Protein AF-A0A811SJ00-F1 (afdb_monomer_lite)

Organism: NCBI:txid422564

Foldseek 3Di:
DPPDQFDPWAWDCAPPWTKTKGWNDPDPDFQIAIWIWTFDPVDPDTDTHTDPFPVQKEWEEEPPPLEHIDIDGNCVVLVDDGQWYWYQYPVVQATQIHRHGGTHHPVSPDPDLWGWDWDDDPHRTYIDTHRNVPVPPPPDD

Radius of gyration: 15.72 Å; chains: 1; bounding box: 41×30×48 Å

Structure (mmCIF, N/CA/C/O backbone):
data_AF-A0A811SJ00-F1
#
_entry.id   AF-A0A811SJ00-F1
#
loop_
_atom_site.group_PDB
_atom_site.id
_atom_site.type_symbol
_atom_site.label_atom_id
_atom_site.label_alt_id
_atom_site.label_comp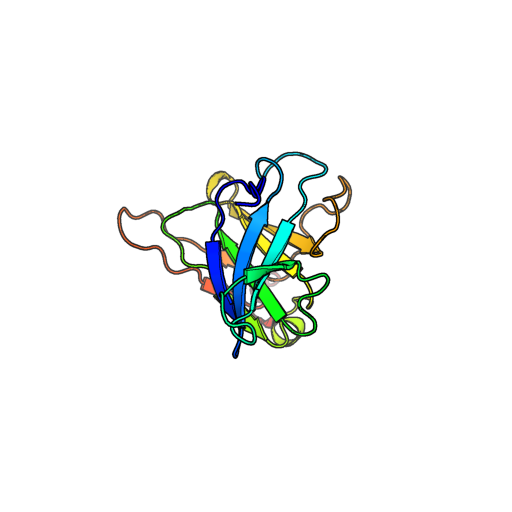_id
_atom_site.label_asym_id
_atom_site.label_entity_id
_atom_site.label_seq_id
_atom_site.pdbx_PDB_ins_code
_atom_site.Cartn_x
_atom_site.Cartn_y
_atom_site.Cartn_z
_atom_site.occupancy
_atom_site.B_iso_or_equiv
_atom_site.auth_seq_id
_atom_site.auth_comp_id
_atom_site.auth_asym_id
_atom_site.auth_atom_id
_atom_site.pdbx_PDB_model_num
ATOM 1 N N . MET A 1 1 ? -7.838 14.633 15.722 1.00 41.28 1 MET A N 1
ATOM 2 C CA . MET A 1 1 ? -7.451 13.963 14.460 1.00 41.28 1 MET A CA 1
ATOM 3 C C . MET A 1 1 ? -5.951 13.739 14.485 1.00 41.28 1 MET A C 1
ATOM 5 O O . MET A 1 1 ? -5.214 14.710 14.600 1.00 41.28 1 MET A O 1
ATOM 9 N N . THR A 1 2 ? -5.492 12.490 14.463 1.00 47.91 2 THR A N 1
ATOM 10 C CA . THR A 1 2 ? -4.066 12.167 14.335 1.00 47.91 2 THR A CA 1
ATOM 11 C C . THR A 1 2 ? -3.569 12.682 12.987 1.00 47.91 2 THR A C 1
ATOM 13 O O . THR A 1 2 ? -4.089 12.310 11.938 1.00 47.91 2 THR A O 1
ATOM 16 N N . LYS A 1 3 ? -2.608 13.609 13.008 1.00 55.44 3 LYS A N 1
ATOM 17 C CA . LYS A 1 3 ? -1.997 14.137 11.789 1.00 55.44 3 LYS A CA 1
ATOM 18 C C . LYS A 1 3 ? -1.034 13.076 11.265 1.00 55.44 3 LYS A C 1
ATOM 20 O O . LYS A 1 3 ? 0.051 12.898 11.809 1.00 55.44 3 LYS A O 1
ATOM 25 N N . TRP A 1 4 ? -1.457 12.330 10.253 1.00 65.81 4 TRP A N 1
ATOM 26 C CA . TRP A 1 4 ? -0.588 11.382 9.564 1.00 65.81 4 TRP A CA 1
ATOM 27 C C . TRP A 1 4 ? 0.472 12.168 8.791 1.00 65.81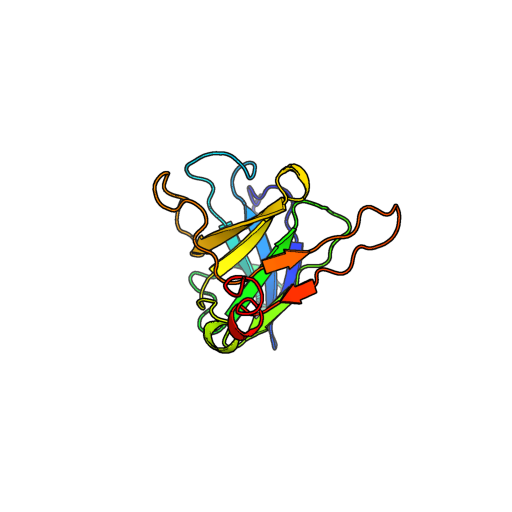 4 TRP A C 1
ATOM 29 O O . TRP A 1 4 ? 0.141 13.054 8.005 1.00 65.81 4 TRP A O 1
ATOM 39 N N . HIS A 1 5 ? 1.746 11.867 9.020 1.00 77.38 5 HIS A N 1
ATOM 40 C CA . HIS A 1 5 ? 2.859 12.489 8.300 1.00 77.38 5 HIS A CA 1
ATOM 41 C C . HIS A 1 5 ? 3.182 11.686 7.035 1.00 77.38 5 HIS A C 1
ATOM 43 O O . HIS A 1 5 ? 4.311 11.244 6.867 1.00 77.38 5 HIS A O 1
ATOM 49 N N . LEU A 1 6 ? 2.175 11.438 6.191 1.00 82.06 6 LEU A N 1
ATOM 50 C CA . LEU A 1 6 ? 2.331 10.700 4.937 1.00 82.06 6 LEU A CA 1
ATOM 51 C C . LEU A 1 6 ? 2.344 11.675 3.758 1.00 82.06 6 LEU A C 1
ATOM 53 O O . LEU A 1 6 ? 1.398 12.441 3.574 1.00 82.06 6 LEU A O 1
ATOM 57 N N . CYS A 1 7 ? 3.386 11.613 2.938 1.00 80.38 7 CYS A N 1
ATOM 58 C CA . CYS A 1 7 ? 3.434 12.238 1.627 1.00 80.38 7 CYS A CA 1
ATOM 59 C C . CYS A 1 7 ? 2.602 11.404 0.645 1.00 80.38 7 CYS A C 1
ATOM 61 O O . CYS A 1 7 ? 2.784 10.188 0.542 1.00 80.38 7 CYS A O 1
ATOM 63 N N . ASN A 1 8 ? 1.704 12.070 -0.087 1.00 77.62 8 ASN A N 1
ATOM 64 C CA . ASN A 1 8 ? 0.874 11.473 -1.138 1.00 77.62 8 ASN A CA 1
ATOM 65 C C . ASN A 1 8 ? 0.183 10.154 -0.733 1.00 77.62 8 ASN A C 1
ATOM 67 O O . ASN A 1 8 ? 0.337 9.156 -1.442 1.00 77.62 8 ASN A O 1
ATOM 71 N N . PRO A 1 9 ? -0.591 10.118 0.372 1.00 88.25 9 PRO A N 1
ATOM 72 C CA . PRO A 1 9 ? -1.281 8.903 0.773 1.00 88.25 9 PRO A CA 1
ATOM 73 C C . PRO A 1 9 ? -2.232 8.429 -0.333 1.00 88.25 9 PRO A C 1
ATOM 75 O O . PRO A 1 9 ? -2.849 9.224 -1.052 1.00 88.25 9 PRO A O 1
ATOM 78 N N . ARG A 1 10 ? -2.336 7.112 -0.478 1.00 89.06 10 ARG A N 1
ATOM 79 C CA . ARG A 1 10 ? -3.196 6.437 -1.445 1.00 89.06 10 ARG A CA 1
ATOM 80 C C . ARG A 1 10 ? -4.086 5.431 -0.732 1.00 89.06 10 ARG A C 1
ATOM 82 O O . ARG A 1 10 ? -3.630 4.720 0.161 1.00 89.06 10 ARG A O 1
ATOM 89 N N . LEU A 1 11 ? -5.349 5.378 -1.141 1.00 92.56 11 LEU A N 1
ATOM 90 C CA . LEU A 1 11 ? -6.299 4.379 -0.666 1.00 92.56 11 LEU A CA 1
ATOM 91 C C . LEU A 1 11 ? -6.225 3.135 -1.549 1.00 92.56 11 LEU A C 1
ATOM 93 O O . LEU A 1 11 ? -6.196 3.245 -2.773 1.00 92.56 11 LEU A O 1
ATOM 97 N N . VAL A 1 12 ? -6.187 1.965 -0.920 1.00 92.44 12 VAL A N 1
ATOM 98 C CA . VAL A 1 12 ? -6.022 0.668 -1.577 1.00 92.44 12 VAL A CA 1
ATOM 99 C C . VAL A 1 12 ? -6.974 -0.337 -0.940 1.00 92.44 12 VAL A C 1
ATOM 101 O O . VAL A 1 12 ? -6.954 -0.519 0.275 1.00 92.44 12 VAL A O 1
ATOM 104 N N . VAL A 1 13 ? -7.795 -1.008 -1.747 1.00 92.62 13 VAL A N 1
ATOM 105 C CA . VAL A 1 13 ? -8.667 -2.095 -1.276 1.00 92.62 13 VAL A CA 1
ATOM 106 C C . VAL A 1 13 ? -7.903 -3.412 -1.362 1.00 92.62 13 VAL A C 1
ATOM 108 O O . VAL A 1 13 ? -7.707 -3.952 -2.443 1.00 92.62 13 VAL A O 1
ATOM 111 N N . CYS A 1 14 ? -7.443 -3.920 -0.227 1.00 90.81 14 CYS A N 1
ATOM 112 C CA . CYS A 1 14 ? -6.595 -5.098 -0.112 1.00 90.81 14 CYS A CA 1
ATOM 113 C C . CYS A 1 14 ? -7.392 -6.262 0.496 1.00 90.81 14 CYS A C 1
ATOM 115 O O . CYS A 1 14 ? -7.468 -6.406 1.716 1.00 90.81 14 CYS A O 1
ATOM 117 N N . GLY A 1 15 ? -8.026 -7.070 -0.358 1.00 89.25 15 GLY A N 1
ATOM 118 C CA . GLY A 1 15 ? -8.970 -8.096 0.090 1.00 89.25 15 GLY A CA 1
ATOM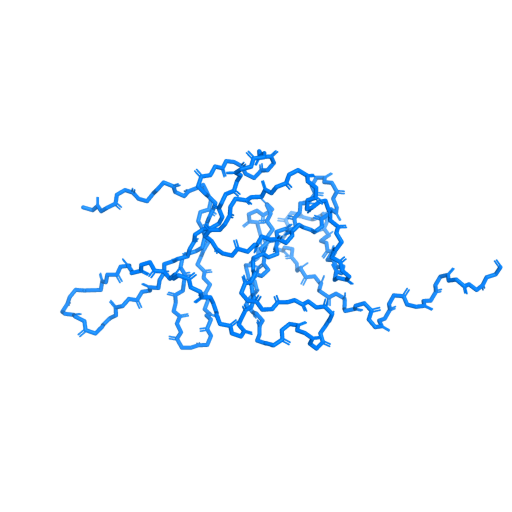 119 C C . GLY A 1 15 ? -10.207 -7.462 0.728 1.00 89.25 15 GLY A C 1
ATOM 120 O O . GLY A 1 15 ? -10.925 -6.716 0.071 1.00 89.25 15 GLY A O 1
ATOM 121 N N . ASP A 1 16 ? -10.436 -7.750 2.004 1.00 90.19 16 ASP A N 1
ATOM 122 C CA . ASP A 1 16 ? -11.495 -7.175 2.842 1.00 90.19 16 ASP A CA 1
ATOM 123 C C . ASP A 1 16 ? -11.062 -5.896 3.586 1.00 90.19 16 ASP A C 1
ATOM 125 O O . ASP A 1 16 ? -11.877 -5.247 4.239 1.00 90.19 16 ASP A O 1
ATOM 129 N N . MET A 1 17 ? -9.789 -5.504 3.484 1.00 92.19 17 MET A N 1
ATOM 130 C CA . MET A 1 17 ? -9.243 -4.342 4.182 1.00 92.19 17 MET A CA 1
ATOM 131 C C . MET A 1 17 ? -9.178 -3.116 3.271 1.00 92.19 17 MET A C 1
ATOM 133 O O . MET A 1 17 ? -8.615 -3.169 2.179 1.00 92.19 17 MET A O 1
ATOM 137 N N . LEU A 1 18 ? -9.641 -1.963 3.759 1.00 94.75 18 LEU A N 1
ATOM 138 C CA . LEU A 1 18 ? -9.306 -0.670 3.161 1.00 94.75 18 LEU A CA 1
ATOM 139 C C . LEU A 1 18 ? -8.037 -0.120 3.821 1.00 94.75 18 LEU A C 1
ATOM 141 O O . LEU A 1 18 ? -8.027 0.155 5.022 1.00 94.75 18 LEU A O 1
ATOM 145 N N . LEU A 1 19 ? -6.973 0.042 3.037 1.00 94.50 19 LEU A N 1
ATOM 146 C CA . LEU A 1 19 ? -5.675 0.536 3.486 1.00 94.50 19 LEU A CA 1
ATOM 147 C C . LEU A 1 19 ? -5.421 1.957 2.983 1.00 94.50 19 LEU A C 1
ATOM 149 O O . LEU A 1 19 ? -5.674 2.270 1.824 1.00 94.50 19 LEU A O 1
ATOM 153 N N . MET A 1 20 ? -4.849 2.796 3.835 1.00 94.38 20 MET A N 1
ATOM 154 C CA . MET A 1 20 ? -4.198 4.046 3.469 1.00 94.38 20 MET A CA 1
ATOM 155 C C . MET A 1 20 ? -2.689 3.826 3.526 1.00 94.38 20 MET A C 1
ATOM 157 O O . MET A 1 20 ? -2.152 3.541 4.593 1.00 94.38 20 MET A O 1
ATOM 161 N N . VAL A 1 21 ? -2.015 3.951 2.388 1.00 92.31 21 VAL A N 1
ATOM 162 C CA . VAL A 1 21 ? -0.579 3.691 2.232 1.00 92.31 21 VAL A CA 1
ATOM 163 C C . VAL A 1 21 ? 0.113 4.967 1.790 1.00 92.31 21 VAL A C 1
ATOM 165 O O . VAL A 1 21 ? -0.372 5.652 0.892 1.00 92.31 21 VAL A O 1
ATOM 168 N N . GLY A 1 22 ? 1.247 5.299 2.391 1.00 90.00 22 GLY A N 1
ATOM 169 C CA . GLY A 1 22 ? 2.024 6.472 1.999 1.00 90.00 22 GLY A CA 1
ATOM 170 C C . GLY A 1 22 ? 3.447 6.418 2.527 1.00 90.00 22 GLY A C 1
ATOM 171 O O . GLY A 1 22 ? 3.777 5.577 3.363 1.00 90.00 22 GLY A O 1
ATOM 172 N N . CYS A 1 23 ? 4.295 7.315 2.033 1.00 87.31 23 CYS A N 1
ATOM 173 C CA . CYS A 1 23 ? 5.676 7.424 2.493 1.00 87.31 23 CYS A CA 1
ATOM 174 C C . CYS A 1 23 ? 5.795 8.534 3.539 1.00 87.31 23 CYS A C 1
ATOM 176 O O . CYS A 1 23 ? 5.207 9.597 3.374 1.00 87.31 23 CYS A O 1
ATOM 178 N N . ARG A 1 24 ? 6.576 8.332 4.604 1.00 82.00 24 ARG A N 1
ATOM 179 C CA . ARG A 1 24 ? 6.794 9.355 5.644 1.00 82.00 24 ARG A CA 1
ATOM 180 C C . ARG A 1 24 ? 7.639 10.549 5.170 1.00 82.00 24 ARG A C 1
ATOM 182 O O . ARG A 1 24 ? 7.623 11.613 5.782 1.00 82.00 24 ARG A O 1
ATOM 189 N N . LYS A 1 25 ? 8.422 10.347 4.113 1.00 74.19 25 LYS A N 1
ATOM 190 C CA . LYS A 1 25 ? 9.290 11.343 3.474 1.00 74.19 25 LYS A CA 1
ATOM 191 C C . LYS A 1 25 ? 9.025 11.347 1.974 1.00 74.19 25 LYS A C 1
ATOM 193 O O . LYS A 1 25 ? 8.397 10.420 1.462 1.00 74.19 25 LYS A O 1
ATOM 198 N N . ASP A 1 26 ? 9.537 12.351 1.274 1.00 65.94 26 ASP A N 1
ATOM 199 C CA . ASP A 1 26 ? 9.517 12.328 -0.182 1.00 65.94 26 ASP A CA 1
ATOM 200 C C . ASP A 1 26 ? 10.255 11.088 -0.692 1.00 65.94 26 ASP A C 1
ATOM 202 O O . ASP A 1 26 ? 11.392 10.792 -0.310 1.00 65.94 26 ASP A O 1
ATOM 206 N N . PHE A 1 27 ? 9.547 10.338 -1.533 1.00 61.03 27 PHE A N 1
ATOM 207 C CA . PHE A 1 27 ? 10.104 9.269 -2.347 1.00 61.03 27 PHE A CA 1
ATOM 208 C C . PHE A 1 27 ? 11.322 9.850 -3.092 1.00 61.03 27 PHE A C 1
ATOM 210 O O . PHE A 1 27 ? 11.245 11.000 -3.505 1.00 61.03 27 PHE A O 1
ATOM 217 N N . HIS A 1 28 ? 12.436 9.109 -3.181 1.00 59.72 28 HIS A N 1
ATOM 218 C CA . HIS A 1 28 ? 13.804 9.522 -3.597 1.00 59.72 28 HIS A CA 1
ATOM 219 C C . HIS A 1 28 ? 14.809 9.845 -2.475 1.00 59.72 28 HIS A C 1
ATOM 221 O O . HIS A 1 28 ? 16.003 9.941 -2.753 1.00 59.72 28 HIS A O 1
ATOM 227 N N . VAL A 1 29 ? 14.395 9.934 -1.207 1.00 60.66 29 VAL A N 1
ATOM 228 C CA . VAL A 1 29 ? 15.343 10.155 -0.097 1.00 60.66 29 VAL A CA 1
ATOM 229 C C . VAL A 1 29 ? 15.728 8.825 0.564 1.00 60.66 29 VAL A C 1
ATOM 231 O O . VAL A 1 29 ? 14.849 8.061 0.968 1.00 60.66 29 VAL A O 1
ATOM 234 N N . ILE A 1 30 ? 17.028 8.542 0.724 1.00 65.00 30 ILE A N 1
ATOM 235 C CA . ILE A 1 30 ? 17.516 7.412 1.543 1.00 65.00 30 ILE A CA 1
ATOM 236 C C . ILE A 1 30 ? 16.890 7.501 2.943 1.00 65.00 30 ILE A C 1
ATOM 238 O O . ILE A 1 30 ? 16.816 8.571 3.551 1.00 65.00 30 ILE A O 1
ATOM 242 N N . GLY A 1 31 ? 16.395 6.377 3.460 1.00 69.62 31 GLY A N 1
ATOM 243 C CA . GLY A 1 31 ? 15.614 6.367 4.697 1.00 69.62 31 GLY A CA 1
ATOM 244 C C . GLY A 1 31 ? 14.151 6.799 4.534 1.00 69.62 31 GLY A C 1
ATOM 245 O O . GLY A 1 31 ? 13.501 7.120 5.532 1.00 69.62 31 GLY A O 1
ATOM 246 N N . SER A 1 32 ? 13.627 6.815 3.304 1.00 80.50 32 SER A N 1
ATOM 247 C CA . SER A 1 32 ? 12.184 6.802 3.033 1.00 80.50 32 SER A CA 1
ATOM 248 C C . SER A 1 32 ? 11.558 5.536 3.611 1.00 80.50 32 SER A C 1
ATOM 250 O O . SER A 1 32 ? 12.115 4.449 3.466 1.00 80.50 32 SER A O 1
ATOM 252 N N . VAL A 1 33 ? 10.409 5.683 4.270 1.00 87.19 33 VAL A N 1
ATOM 253 C CA . VAL A 1 33 ? 9.686 4.591 4.935 1.00 87.19 33 VAL A CA 1
ATOM 254 C C . VAL A 1 33 ? 8.241 4.634 4.478 1.00 87.19 33 VAL A C 1
ATOM 256 O O . VAL A 1 33 ? 7.576 5.656 4.663 1.00 87.19 33 VAL A O 1
ATOM 259 N N . PHE A 1 34 ? 7.752 3.525 3.932 1.00 89.94 34 PHE A N 1
ATOM 260 C CA . PHE A 1 34 ? 6.327 3.357 3.687 1.00 89.94 34 PHE A CA 1
ATOM 261 C C . PHE A 1 34 ? 5.616 2.869 4.942 1.00 89.94 34 PHE A C 1
ATOM 263 O O . PHE A 1 34 ? 6.066 1.937 5.607 1.00 89.94 34 PHE A O 1
ATOM 270 N N . GLU A 1 35 ? 4.477 3.484 5.235 1.00 93.38 35 GLU A N 1
ATOM 271 C CA . GLU A 1 35 ? 3.560 3.068 6.287 1.00 93.38 35 GLU A CA 1
ATOM 272 C C . GLU A 1 35 ? 2.182 2.796 5.684 1.00 93.38 35 GLU A C 1
ATOM 274 O O . GLU A 1 35 ? 1.794 3.378 4.665 1.00 93.38 35 GLU A O 1
ATOM 279 N N . ALA A 1 36 ? 1.444 1.899 6.329 1.00 93.50 36 ALA A N 1
ATOM 280 C CA . ALA A 1 36 ? 0.086 1.557 5.960 1.00 93.50 36 ALA A CA 1
ATOM 281 C C . ALA A 1 36 ? -0.811 1.605 7.196 1.00 93.50 36 ALA A C 1
ATOM 283 O O . ALA A 1 36 ? -0.400 1.243 8.300 1.00 93.50 36 ALA A O 1
ATOM 284 N N . TYR A 1 37 ? -2.050 2.031 6.994 1.00 94.25 37 TYR A N 1
ATOM 285 C CA . TYR A 1 37 ? -3.078 2.088 8.021 1.00 94.25 37 TYR A CA 1
ATOM 286 C C . TYR A 1 37 ? -4.342 1.430 7.495 1.00 94.25 37 TYR A C 1
ATOM 288 O O . TYR A 1 37 ? -4.797 1.779 6.412 1.00 94.25 37 TYR A O 1
ATOM 296 N N . ARG A 1 38 ? -4.930 0.504 8.248 1.00 94.88 38 ARG A N 1
ATOM 297 C CA . ARG A 1 38 ? -6.218 -0.102 7.907 1.00 94.88 38 ARG A CA 1
ATOM 298 C C . ARG A 1 38 ? -7.359 0.689 8.521 1.00 94.88 38 ARG A C 1
ATOM 300 O O . ARG A 1 38 ? -7.239 1.152 9.656 1.00 94.88 38 ARG A O 1
ATOM 307 N N . LEU A 1 39 ? -8.459 0.808 7.792 1.00 95.06 39 LEU A N 1
ATOM 308 C CA . LEU A 1 39 ? -9.701 1.310 8.352 1.00 95.06 39 LEU A CA 1
ATOM 309 C C . LEU A 1 39 ? -10.336 0.210 9.208 1.00 95.06 39 LEU A C 1
ATOM 311 O O . LEU A 1 39 ? -10.711 -0.843 8.703 1.00 95.06 39 LEU A O 1
ATOM 315 N N . ASP A 1 40 ? -10.430 0.457 10.507 1.00 93.31 40 ASP A N 1
ATOM 316 C CA . ASP A 1 40 ? -11.127 -0.386 11.469 1.00 93.31 40 ASP A CA 1
ATOM 317 C C . ASP A 1 40 ? -12.520 0.197 11.720 1.00 93.31 40 ASP A C 1
ATOM 319 O O . ASP A 1 40 ? -12.652 1.307 12.240 1.00 93.31 40 ASP A O 1
ATOM 323 N N . THR A 1 41 ? -13.547 -0.550 11.317 1.00 91.75 41 THR A N 1
ATOM 324 C CA . THR A 1 41 ? -14.969 -0.210 11.472 1.00 91.75 41 THR A CA 1
ATOM 325 C C . THR A 1 41 ? -15.651 -1.022 12.576 1.00 91.75 41 THR A C 1
ATOM 327 O O . THR A 1 41 ? -16.868 -0.956 12.715 1.00 91.75 41 THR A O 1
ATOM 330 N N . SER A 1 42 ? -14.892 -1.795 13.364 1.00 89.19 42 SER A N 1
ATOM 331 C CA . SER A 1 42 ? -15.444 -2.614 14.455 1.00 89.19 42 SER A CA 1
ATOM 332 C C . SER A 1 42 ? -15.896 -1.790 15.665 1.00 89.19 42 SER A C 1
ATOM 334 O O . SER A 1 42 ? -16.683 -2.263 16.483 1.00 89.19 42 SER A O 1
ATOM 336 N N . THR A 1 43 ? -15.401 -0.558 15.788 1.00 87.38 43 THR A N 1
ATOM 337 C CA . THR A 1 43 ? -15.799 0.400 16.823 1.00 87.38 43 THR A CA 1
ATOM 338 C C . THR A 1 43 ? -16.873 1.358 16.312 1.00 87.38 43 THR A C 1
ATOM 340 O O . THR A 1 43 ? -16.966 1.596 15.113 1.00 87.38 43 THR A O 1
ATOM 343 N N . GLU A 1 44 ? -17.641 1.966 17.225 1.00 87.31 44 GLU A N 1
ATOM 344 C CA . GLU A 1 44 ? -18.708 2.938 16.903 1.00 87.31 44 GLU A CA 1
ATOM 345 C C . GLU A 1 44 ? -18.237 4.063 15.963 1.00 87.31 44 GLU A C 1
ATOM 347 O O . GLU A 1 44 ? -18.973 4.504 15.083 1.00 87.31 44 GLU A O 1
ATOM 352 N N . LEU A 1 45 ? -16.976 4.483 16.104 1.00 89.62 45 LEU A N 1
ATOM 353 C CA . LEU A 1 45 ? -16.310 5.393 15.180 1.00 89.62 45 LEU A CA 1
ATOM 354 C C . LEU A 1 45 ? -15.223 4.653 14.408 1.00 89.62 45 LEU A C 1
ATOM 356 O O . LEU A 1 45 ? -14.340 4.035 15.009 1.00 89.62 45 LEU A O 1
ATOM 360 N N . ALA A 1 46 ? -15.256 4.769 13.081 1.00 90.44 46 ALA A N 1
ATOM 361 C CA . ALA A 1 46 ? -14.219 4.214 12.228 1.00 90.44 46 ALA A CA 1
ATOM 362 C C . ALA A 1 46 ? -12.873 4.902 12.502 1.00 90.44 46 ALA A C 1
ATOM 364 O O . ALA A 1 46 ? -12.782 6.133 12.558 1.00 90.44 46 ALA A O 1
ATOM 365 N N . LYS A 1 47 ? -11.814 4.109 12.666 1.00 92.75 47 LYS A N 1
ATOM 366 C CA . LYS A 1 47 ? -10.471 4.600 13.001 1.00 92.75 47 LYS A CA 1
ATOM 367 C C . LYS A 1 47 ? -9.416 3.980 12.098 1.00 92.75 47 LYS A C 1
ATOM 369 O O . LYS A 1 47 ? -9.525 2.834 11.682 1.00 92.75 47 LYS A O 1
ATOM 374 N N . TRP A 1 48 ? -8.361 4.736 11.823 1.00 93.12 48 TRP A N 1
ATOM 375 C CA . TRP A 1 48 ? -7.201 4.236 11.092 1.00 93.12 48 TRP A CA 1
ATOM 376 C C . TRP A 1 48 ? -6.208 3.610 12.072 1.00 93.12 48 TRP A C 1
ATOM 378 O O . TRP A 1 48 ? -5.728 4.279 12.987 1.00 93.12 48 TRP A O 1
ATOM 388 N N . VAL A 1 49 ? -5.906 2.328 11.883 1.00 93.19 49 VAL A N 1
ATOM 389 C CA . VAL A 1 49 ? -5.000 1.549 12.737 1.00 93.19 49 VAL A CA 1
ATOM 390 C C . VAL A 1 49 ? -3.751 1.198 11.943 1.00 93.19 49 VAL A C 1
ATOM 392 O O . VAL A 1 49 ? -3.862 0.707 10.821 1.00 93.19 49 VAL A O 1
ATOM 395 N N . LYS A 1 50 ? -2.564 1.451 12.507 1.00 93.31 50 LYS A N 1
ATOM 396 C CA . LYS A 1 50 ? -1.294 1.141 11.838 1.00 93.31 50 LYS A CA 1
ATOM 397 C C . LYS A 1 50 ? -1.201 -0.356 11.548 1.00 93.31 50 LYS A C 1
ATOM 399 O O . LYS A 1 50 ? -1.536 -1.183 12.393 1.00 93.31 50 LYS A O 1
ATOM 404 N N . VAL A 1 51 ? -0.763 -0.681 10.340 1.00 93.31 51 VAL A N 1
ATOM 405 C CA . VAL A 1 51 ? -0.484 -2.043 9.899 1.00 93.31 51 VAL A CA 1
ATOM 406 C C . VAL A 1 51 ? 1.019 -2.253 9.979 1.00 93.31 51 VAL A C 1
ATOM 408 O O . VAL A 1 51 ? 1.778 -1.543 9.325 1.00 93.31 51 VAL A O 1
ATOM 411 N N . GLU A 1 52 ? 1.446 -3.224 10.781 1.00 93.19 52 GLU A N 1
ATOM 412 C CA . GLU A 1 52 ? 2.868 -3.560 10.919 1.00 93.19 52 GLU A CA 1
ATOM 413 C C . GLU A 1 52 ? 3.370 -4.402 9.738 1.00 93.19 52 GLU A C 1
ATOM 415 O O . GLU A 1 52 ? 4.521 -4.275 9.325 1.00 93.19 52 GLU A O 1
ATOM 420 N N . ARG A 1 53 ? 2.509 -5.261 9.170 1.00 93.38 53 ARG A N 1
ATOM 421 C CA . ARG A 1 53 ? 2.839 -6.152 8.047 1.00 93.38 53 ARG A CA 1
ATOM 422 C C . ARG A 1 53 ? 1.643 -6.345 7.114 1.00 93.38 53 ARG A C 1
ATOM 424 O O . ARG A 1 53 ? 0.514 -6.476 7.574 1.00 93.38 53 ARG A O 1
ATOM 431 N N . LEU A 1 54 ? 1.895 -6.418 5.805 1.00 92.25 54 LEU A N 1
ATOM 432 C CA . LEU A 1 54 ? 0.892 -6.756 4.777 1.00 92.25 54 LEU A CA 1
ATOM 433 C C . LEU A 1 54 ? 0.717 -8.274 4.586 1.00 92.25 54 LEU A C 1
ATOM 435 O O . LEU A 1 54 ? -0.066 -8.716 3.746 1.00 92.25 54 LEU A O 1
ATOM 439 N N . GLU A 1 55 ? 1.453 -9.084 5.345 1.00 92.62 55 GLU A N 1
ATOM 440 C CA . GLU A 1 55 ? 1.470 -10.544 5.245 1.00 92.62 55 GLU A CA 1
ATOM 441 C C . GLU A 1 55 ? 1.797 -11.039 3.829 1.00 92.62 55 GLU A C 1
ATOM 443 O O . GLU A 1 55 ? 2.908 -10.829 3.344 1.00 92.62 55 GLU A O 1
ATOM 448 N N . LYS A 1 56 ? 0.839 -11.695 3.169 1.00 93.38 56 LYS A N 1
ATOM 449 C CA . LYS A 1 56 ? 0.933 -12.254 1.812 1.00 93.38 56 LYS A CA 1
ATOM 450 C C . LYS A 1 56 ? 0.695 -11.231 0.698 1.00 93.38 56 LYS A C 1
ATOM 452 O O . LYS A 1 56 ? 0.725 -11.586 -0.478 1.00 93.38 56 LYS A O 1
ATOM 457 N N . TRP A 1 57 ? 0.406 -9.983 1.051 1.00 93.44 57 TRP A N 1
ATOM 458 C CA . TRP A 1 57 ? 0.115 -8.931 0.089 1.00 93.44 57 TRP A CA 1
ATOM 459 C C . TRP A 1 57 ? 1.353 -8.098 -0.231 1.00 93.44 57 TRP A C 1
ATOM 461 O O . TRP A 1 57 ? 2.229 -7.888 0.610 1.00 93.44 57 TRP A O 1
ATOM 471 N N . ALA A 1 58 ? 1.381 -7.584 -1.453 1.00 92.38 58 ALA A N 1
ATOM 472 C CA . ALA A 1 58 ? 2.215 -6.470 -1.863 1.00 92.38 58 ALA A CA 1
ATOM 473 C C . ALA A 1 58 ? 1.349 -5.394 -2.518 1.00 92.38 58 ALA A C 1
ATOM 475 O O . ALA A 1 58 ? 0.267 -5.681 -3.030 1.00 92.38 58 ALA A O 1
ATOM 476 N N . ILE A 1 59 ? 1.810 -4.149 -2.478 1.00 91.81 59 ILE A N 1
ATOM 477 C CA . ILE A 1 59 ? 1.075 -3.004 -3.020 1.00 91.81 59 ILE A CA 1
ATOM 478 C C . ILE A 1 59 ? 1.959 -2.306 -4.039 1.00 91.81 59 ILE A C 1
ATOM 480 O O . ILE A 1 59 ? 3.045 -1.844 -3.707 1.00 91.81 59 ILE A O 1
ATOM 484 N N . PHE A 1 60 ? 1.485 -2.218 -5.270 1.00 88.75 60 PHE A N 1
ATOM 485 C CA . PHE A 1 60 ? 2.132 -1.498 -6.352 1.00 88.75 60 PHE A CA 1
ATOM 486 C C . PHE A 1 60 ? 1.548 -0.093 -6.419 1.00 88.75 60 PHE A C 1
ATOM 488 O O . PHE A 1 60 ? 0.334 0.082 -6.492 1.00 88.75 60 PHE A O 1
ATOM 495 N N . ILE A 1 61 ? 2.405 0.914 -6.370 1.00 87.06 61 ILE A N 1
ATOM 496 C CA . ILE A 1 61 ? 2.046 2.326 -6.469 1.00 87.06 61 ILE A CA 1
ATOM 497 C C . ILE A 1 61 ? 2.953 2.997 -7.492 1.00 87.06 61 ILE A C 1
ATOM 499 O O . ILE A 1 61 ? 4.044 2.511 -7.776 1.00 87.06 61 ILE A O 1
ATOM 503 N N . SER A 1 62 ? 2.528 4.138 -8.018 1.00 81.94 62 SER A N 1
ATOM 504 C CA . SER A 1 62 ? 3.395 5.008 -8.806 1.00 81.94 62 SER A CA 1
ATOM 505 C C . SER A 1 62 ? 3.474 6.387 -8.166 1.00 81.94 62 SER A C 1
ATOM 507 O O . SER A 1 62 ? 2.528 6.835 -7.509 1.00 81.94 62 SER A O 1
ATOM 509 N N . ASN A 1 63 ? 4.597 7.072 -8.382 1.00 76.31 63 ASN A N 1
ATOM 510 C CA . ASN A 1 63 ? 4.681 8.503 -8.113 1.00 76.31 63 ASN A CA 1
ATOM 511 C C . ASN A 1 63 ? 3.790 9.336 -9.057 1.00 76.31 63 ASN A C 1
ATOM 513 O O . ASN A 1 63 ? 3.455 10.471 -8.715 1.00 76.31 63 ASN A O 1
ATOM 517 N N . ASP A 1 64 ? 3.325 8.774 -10.178 1.00 77.12 64 ASP A N 1
ATOM 518 C CA . ASP A 1 64 ? 2.275 9.383 -10.987 1.00 77.12 64 ASP A CA 1
ATOM 519 C C . ASP A 1 64 ? 0.927 9.288 -10.257 1.00 77.12 64 ASP A C 1
ATOM 521 O O . ASP A 1 64 ? 0.332 8.220 -10.107 1.00 77.12 64 ASP A O 1
ATOM 525 N N . SER A 1 65 ? 0.421 10.440 -9.811 1.00 71.56 65 SER A N 1
ATOM 526 C CA . SER A 1 65 ? -0.866 10.556 -9.112 1.00 71.56 65 SER A CA 1
ATOM 527 C C . SER A 1 65 ? -2.080 10.058 -9.897 1.00 71.56 65 SER A C 1
ATOM 529 O O . SER A 1 65 ? -3.117 9.790 -9.294 1.00 71.56 65 SER A O 1
ATOM 531 N N . ARG A 1 66 ? -1.955 9.918 -11.219 1.00 74.69 66 ARG A N 1
ATOM 532 C CA . ARG A 1 66 ? -3.016 9.412 -12.095 1.00 74.69 66 ARG A CA 1
ATOM 533 C C . ARG A 1 66 ? -3.111 7.893 -12.073 1.00 74.69 66 ARG A C 1
ATOM 535 O O . ARG A 1 66 ? -4.135 7.351 -12.480 1.00 74.69 66 ARG A O 1
ATOM 542 N N . ALA A 1 67 ? -2.054 7.215 -11.637 1.00 77.69 67 ALA A N 1
ATOM 543 C CA . ALA A 1 67 ? -2.020 5.770 -11.580 1.00 77.69 67 ALA A CA 1
ATOM 544 C C . ALA A 1 67 ? -2.649 5.279 -10.272 1.00 77.69 67 ALA A C 1
ATOM 546 O O . ALA A 1 67 ? -2.323 5.748 -9.176 1.00 77.69 67 ALA A O 1
ATOM 547 N N . GLN A 1 68 ? -3.570 4.324 -10.388 1.00 82.12 68 GLN A N 1
ATOM 548 C CA . GLN A 1 68 ? -4.200 3.734 -9.217 1.00 82.12 68 GLN A CA 1
ATOM 549 C C . GLN A 1 68 ? -3.268 2.706 -8.561 1.00 82.12 68 GLN A C 1
ATOM 551 O O . GLN A 1 68 ? -2.598 1.949 -9.266 1.00 82.12 68 GLN A O 1
ATOM 556 N N . PRO A 1 69 ? -3.230 2.648 -7.220 1.00 87.62 69 PRO A N 1
ATOM 557 C CA . PRO A 1 69 ? -2.554 1.575 -6.511 1.00 87.62 69 PRO A CA 1
ATOM 558 C C . PRO A 1 69 ? -3.148 0.215 -6.864 1.00 87.62 69 PRO A C 1
ATOM 560 O O . PRO A 1 69 ? -4.369 0.061 -6.895 1.00 87.62 69 PRO A O 1
ATOM 563 N N . LEU A 1 70 ? -2.291 -0.786 -7.023 1.00 88.56 70 LEU A N 1
ATOM 564 C CA . LEU A 1 70 ? -2.703 -2.162 -7.247 1.00 88.56 70 LEU A CA 1
ATOM 565 C C . LEU A 1 70 ? -2.235 -3.052 -6.086 1.00 88.56 70 LEU A C 1
ATOM 567 O O . LEU A 1 70 ? -1.032 -3.230 -5.897 1.00 88.56 70 LEU A O 1
ATOM 571 N N . PRO A 1 71 ? -3.148 -3.644 -5.307 1.00 90.56 71 PRO A N 1
ATOM 572 C CA . PRO A 1 71 ? -2.807 -4.683 -4.350 1.00 90.56 71 PRO A CA 1
ATOM 573 C C . PRO A 1 71 ? -2.693 -6.033 -5.061 1.00 90.56 71 PRO A C 1
ATOM 575 O O . PRO A 1 71 ? -3.525 -6.388 -5.895 1.00 90.56 71 PRO A O 1
ATOM 578 N N . TRP A 1 72 ? -1.685 -6.816 -4.698 1.00 89.25 72 TRP A N 1
ATOM 579 C CA . TRP A 1 72 ? -1.473 -8.153 -5.235 1.00 89.25 72 TRP A CA 1
ATOM 580 C C . TRP A 1 72 ? -1.211 -9.158 -4.122 1.00 89.25 72 TRP A C 1
ATOM 582 O O . TRP A 1 72 ? -0.371 -8.940 -3.249 1.00 89.25 72 TRP A O 1
ATOM 592 N N . MET A 1 73 ? -1.918 -10.282 -4.171 1.00 91.31 73 MET A N 1
ATOM 593 C CA . MET A 1 73 ? -1.751 -11.378 -3.225 1.00 91.31 73 MET A CA 1
ATOM 594 C C . MET A 1 73 ? -0.775 -12.415 -3.783 1.00 91.31 73 MET A C 1
ATOM 596 O O . MET A 1 73 ? -0.910 -12.838 -4.930 1.00 91.31 73 MET A O 1
ATOM 600 N N . ASN A 1 74 ? 0.161 -12.876 -2.954 1.00 89.50 74 ASN A N 1
ATOM 601 C CA . ASN A 1 74 ? 1.217 -13.826 -3.318 1.00 89.50 74 ASN A CA 1
ATOM 602 C C . ASN A 1 74 ? 2.069 -13.340 -4.516 1.00 89.50 74 ASN A C 1
ATOM 604 O O . ASN A 1 74 ? 2.084 -13.983 -5.577 1.00 89.50 74 ASN A O 1
ATOM 608 N N . PRO A 1 75 ? 2.743 -12.179 -4.396 1.00 86.00 75 PRO A N 1
ATOM 609 C CA . PRO A 1 75 ? 3.593 -11.620 -5.454 1.00 86.00 75 PRO A CA 1
ATOM 610 C C . PRO A 1 75 ? 4.774 -12.520 -5.841 1.00 86.00 75 PRO A C 1
ATOM 612 O O . PRO A 1 75 ? 5.347 -12.330 -6.908 1.00 86.00 75 PRO A O 1
ATOM 615 N N . GLU A 1 76 ? 5.104 -13.534 -5.041 1.00 86.94 76 GLU A N 1
ATOM 616 C CA . GLU A 1 76 ? 6.117 -14.555 -5.336 1.00 86.94 76 GLU A CA 1
ATOM 617 C C . GLU A 1 76 ? 5.843 -15.267 -6.663 1.00 86.94 76 GLU A C 1
ATOM 619 O O . GLU A 1 76 ? 6.771 -15.621 -7.384 1.00 86.94 76 GLU A O 1
ATOM 624 N N . ARG A 1 77 ? 4.564 -15.411 -7.041 1.00 82.31 77 ARG A N 1
ATOM 625 C CA . ARG A 1 77 ? 4.159 -15.987 -8.335 1.00 82.31 77 ARG A CA 1
ATOM 626 C C . ARG A 1 77 ? 4.622 -15.162 -9.538 1.00 82.31 77 ARG A C 1
ATOM 628 O O . ARG A 1 77 ? 4.620 -15.674 -10.650 1.00 82.31 77 ARG A O 1
ATOM 635 N N . LEU A 1 78 ? 4.966 -13.897 -9.312 1.00 75.19 78 LEU A N 1
ATOM 636 C CA . LEU A 1 78 ? 5.442 -12.952 -10.316 1.00 75.19 78 LEU A CA 1
ATOM 637 C C . LEU A 1 78 ? 6.944 -12.650 -10.168 1.00 75.19 78 LEU A C 1
ATOM 639 O O . LEU A 1 78 ? 7.441 -11.758 -10.847 1.00 75.19 78 LEU A O 1
ATOM 643 N N . GLY A 1 79 ? 7.654 -13.347 -9.271 1.00 77.44 79 GLY A N 1
ATOM 644 C CA . GLY A 1 79 ? 9.042 -13.030 -8.907 1.00 77.44 79 GLY A CA 1
ATOM 645 C C . GLY A 1 79 ? 9.178 -11.899 -7.876 1.00 77.44 79 GLY A C 1
ATOM 646 O O . GLY A 1 79 ? 10.282 -11.450 -7.583 1.00 77.44 79 GLY A O 1
ATOM 647 N N . GLY A 1 80 ? 8.065 -11.425 -7.310 1.00 82.56 80 GLY A N 1
ATOM 648 C CA . GLY A 1 80 ? 8.056 -10.448 -6.224 1.00 82.56 80 GLY A CA 1
ATOM 649 C C . GLY A 1 80 ? 8.203 -11.079 -4.834 1.00 82.56 80 GLY A C 1
ATOM 650 O O . GLY A 1 80 ? 8.474 -12.266 -4.677 1.00 82.56 80 GLY A O 1
ATOM 651 N N . ARG A 1 81 ? 8.012 -10.263 -3.796 1.00 87.06 81 ARG A N 1
ATOM 652 C CA . ARG A 1 81 ? 8.047 -10.653 -2.380 1.00 87.06 81 ARG A CA 1
ATOM 653 C C . ARG A 1 81 ? 6.879 -10.012 -1.645 1.00 87.06 81 ARG A C 1
ATOM 655 O O . ARG A 1 81 ? 6.577 -8.839 -1.875 1.00 87.06 81 ARG A O 1
ATOM 662 N N . SER A 1 82 ? 6.235 -10.765 -0.764 1.00 90.56 82 SER A N 1
ATOM 663 C CA . SER A 1 82 ? 5.169 -10.255 0.087 1.00 90.56 82 SER A CA 1
ATOM 664 C C . SER A 1 82 ? 5.688 -9.255 1.123 1.00 90.56 82 SER A C 1
ATOM 666 O O . SER A 1 82 ? 6.895 -9.076 1.308 1.00 90.56 82 SER A O 1
ATOM 668 N N . ASN A 1 83 ? 4.764 -8.575 1.803 1.00 91.88 83 ASN A N 1
ATOM 669 C CA . ASN A 1 83 ? 5.070 -7.520 2.766 1.00 91.88 83 ASN A CA 1
ATOM 670 C C . ASN A 1 83 ? 5.858 -6.340 2.166 1.00 91.88 83 ASN A C 1
ATOM 672 O O . ASN A 1 83 ? 6.691 -5.726 2.840 1.00 91.88 83 ASN A O 1
ATOM 676 N N . ARG A 1 84 ? 5.608 -6.020 0.889 1.00 90.00 84 ARG A N 1
ATOM 677 C CA . ARG A 1 84 ? 6.312 -4.945 0.182 1.00 90.00 84 ARG A CA 1
ATOM 678 C C . ARG A 1 84 ? 5.392 -3.936 -0.484 1.00 90.00 84 ARG A C 1
ATOM 680 O O . ARG A 1 84 ? 4.309 -4.268 -0.961 1.00 90.00 84 ARG A O 1
ATOM 687 N N . VAL A 1 85 ? 5.877 -2.702 -0.551 1.00 90.06 85 VAL A N 1
ATOM 688 C CA . VAL A 1 85 ? 5.342 -1.642 -1.401 1.00 90.06 85 VAL A CA 1
ATOM 689 C C . VAL A 1 85 ? 6.300 -1.460 -2.571 1.00 90.06 85 VAL A C 1
ATOM 691 O O . VAL A 1 85 ? 7.459 -1.107 -2.379 1.00 90.06 85 VAL A O 1
ATOM 694 N N . TYR A 1 86 ? 5.827 -1.727 -3.778 1.00 86.94 86 TYR A N 1
ATOM 695 C CA . TYR A 1 86 ? 6.561 -1.518 -5.017 1.00 86.94 86 TYR A CA 1
ATOM 696 C C . TYR A 1 86 ? 6.188 -0.148 -5.568 1.00 86.94 86 TYR A C 1
ATOM 698 O O . TYR A 1 86 ? 5.052 0.059 -5.983 1.00 86.94 86 TYR A O 1
ATOM 706 N N . CYS A 1 87 ? 7.119 0.797 -5.541 1.00 82.81 87 CYS A N 1
ATOM 707 C CA . CYS A 1 87 ? 6.891 2.149 -6.027 1.00 82.81 87 CYS A CA 1
ATOM 708 C C . CYS A 1 87 ? 7.578 2.345 -7.375 1.00 82.81 87 CYS A C 1
ATOM 710 O O . CYS A 1 87 ? 8.806 2.283 -7.465 1.00 82.81 87 CYS A O 1
ATOM 712 N N . TYR A 1 88 ? 6.773 2.551 -8.413 1.00 79.56 88 TYR A N 1
ATOM 713 C CA . TYR A 1 88 ? 7.242 2.887 -9.745 1.00 79.56 88 TYR A CA 1
ATOM 714 C C . TYR A 1 88 ? 7.515 4.383 -9.837 1.00 79.56 88 TYR A C 1
ATOM 716 O O . TYR A 1 88 ? 6.613 5.212 -9.653 1.00 79.56 88 TYR A O 1
ATOM 724 N N . ASP A 1 89 ? 8.759 4.710 -10.153 1.00 75.44 89 ASP A N 1
ATOM 725 C CA . ASP A 1 89 ? 9.163 6.054 -10.503 1.00 75.44 89 ASP A CA 1
ATOM 726 C C . ASP A 1 89 ? 8.985 6.275 -12.004 1.00 75.44 89 ASP A C 1
ATOM 728 O O . ASP A 1 89 ? 9.761 5.768 -12.809 1.00 75.44 89 ASP A O 1
ATOM 732 N N . SER A 1 90 ? 7.986 7.072 -12.379 1.00 67.31 90 SER A N 1
ATOM 733 C CA . SER A 1 90 ? 7.798 7.474 -13.771 1.00 67.31 90 SER A CA 1
ATOM 734 C C . SER A 1 90 ? 9.026 8.201 -14.326 1.00 67.31 90 SER A C 1
ATOM 736 O O . SER A 1 90 ? 9.457 7.877 -15.425 1.00 67.31 90 SER A O 1
ATOM 738 N N . GLY A 1 91 ? 9.663 9.090 -13.559 1.00 67.88 91 GLY A N 1
ATOM 739 C CA . GLY A 1 91 ? 10.791 9.899 -14.025 1.00 67.88 91 GLY A CA 1
ATOM 740 C C . GLY A 1 91 ? 12.038 9.092 -14.389 1.00 67.88 91 GLY A C 1
ATOM 741 O O . GLY A 1 91 ? 12.730 9.448 -15.340 1.00 67.88 91 GLY A O 1
ATOM 742 N N . SER A 1 92 ? 12.314 8.003 -13.666 1.00 69.25 92 SER A N 1
ATOM 743 C CA . SER A 1 92 ? 13.469 7.130 -13.928 1.00 69.25 92 SER A CA 1
ATOM 744 C C . SER A 1 92 ? 13.119 5.806 -14.614 1.00 69.25 92 SER A C 1
ATOM 746 O O . SER A 1 92 ? 14.012 5.114 -15.093 1.00 69.25 92 SER A O 1
ATOM 748 N N . GLY A 1 93 ? 11.836 5.439 -14.679 1.00 68.50 93 GLY A N 1
ATOM 749 C CA . GLY A 1 93 ? 11.379 4.152 -15.209 1.00 68.50 93 GLY A CA 1
ATOM 750 C C . GLY A 1 93 ? 11.710 2.952 -14.314 1.00 68.50 93 GLY A C 1
ATOM 751 O O . GLY A 1 93 ? 11.548 1.809 -14.739 1.00 68.50 93 GLY A O 1
ATOM 752 N N . HIS A 1 94 ? 12.180 3.178 -13.084 1.00 72.25 94 HIS A N 1
ATOM 753 C CA . HIS A 1 94 ? 12.576 2.114 -12.166 1.00 72.25 94 HIS A CA 1
ATOM 754 C C . HIS A 1 94 ? 11.480 1.768 -11.153 1.00 72.25 94 HIS A C 1
ATOM 756 O O . HIS A 1 94 ? 10.758 2.631 -10.647 1.00 72.25 94 HIS A O 1
ATOM 762 N N . LEU A 1 95 ? 11.400 0.480 -10.810 1.00 76.62 95 LEU A N 1
ATOM 763 C CA . LEU A 1 95 ? 10.555 -0.032 -9.736 1.00 76.62 95 LEU A CA 1
ATOM 764 C C . LEU A 1 95 ? 11.399 -0.281 -8.484 1.00 76.62 95 LEU A C 1
ATOM 766 O O . LEU A 1 95 ? 12.330 -1.087 -8.502 1.00 76.62 95 LEU A O 1
ATOM 770 N N . VAL A 1 96 ? 11.055 0.385 -7.383 1.00 79.69 96 VAL A N 1
ATOM 771 C CA . VAL A 1 96 ? 11.760 0.247 -6.101 1.00 79.69 96 VAL A CA 1
ATOM 772 C C . VAL A 1 96 ? 10.863 -0.463 -5.095 1.00 79.69 96 VAL A C 1
ATOM 774 O O . VAL A 1 96 ? 9.704 -0.094 -4.915 1.00 79.69 96 VAL A O 1
ATOM 777 N N . ALA A 1 97 ? 11.396 -1.483 -4.424 1.00 84.69 97 ALA A N 1
ATOM 778 C CA . ALA A 1 97 ? 10.646 -2.299 -3.477 1.00 84.69 97 ALA A CA 1
ATOM 779 C C . ALA A 1 97 ? 10.994 -1.933 -2.027 1.00 84.69 97 ALA A C 1
ATOM 781 O O . ALA A 1 97 ? 12.110 -2.169 -1.573 1.00 84.69 97 ALA A O 1
ATOM 782 N N . PHE A 1 98 ? 10.012 -1.441 -1.278 1.00 86.56 98 PHE A N 1
ATOM 783 C CA . PHE A 1 98 ? 10.130 -1.088 0.135 1.00 86.56 98 PHE A CA 1
ATOM 784 C C . PHE A 1 98 ? 9.504 -2.182 0.983 1.00 86.56 98 PHE A C 1
ATOM 786 O O . PHE A 1 98 ? 8.377 -2.598 0.721 1.00 86.56 98 PHE A O 1
ATOM 793 N N . GLU A 1 99 ? 10.192 -2.633 2.025 1.00 89.94 99 GLU A N 1
ATOM 794 C CA . GLU A 1 99 ? 9.528 -3.410 3.069 1.00 89.94 99 GLU A CA 1
ATOM 795 C C . GLU A 1 99 ? 8.718 -2.463 3.964 1.00 89.94 99 GLU A C 1
ATOM 797 O O . GLU A 1 99 ? 9.205 -1.397 4.350 1.00 89.94 99 GLU A O 1
ATOM 802 N N . LEU A 1 100 ? 7.469 -2.827 4.270 1.00 90.25 100 LEU A N 1
ATOM 803 C CA . LEU A 1 100 ? 6.590 -1.961 5.055 1.00 90.25 100 LEU A CA 1
ATOM 804 C C . LEU A 1 100 ? 7.211 -1.656 6.430 1.00 90.25 100 LEU A C 1
ATOM 806 O O . LEU A 1 100 ? 7.693 -2.555 7.117 1.00 90.25 100 LEU A O 1
ATOM 810 N N . GLY A 1 101 ? 7.211 -0.381 6.824 1.00 88.56 101 GLY A N 1
ATOM 811 C CA . GLY A 1 101 ? 7.738 0.077 8.110 1.00 88.56 101 GLY A CA 1
ATOM 812 C C . GLY A 1 101 ? 9.267 0.119 8.211 1.00 88.56 101 GLY A C 1
ATOM 813 O O . GLY A 1 101 ? 9.778 0.599 9.224 1.00 88.56 101 GLY A O 1
ATOM 814 N N . LYS A 1 102 ? 10.009 -0.318 7.183 1.00 87.50 102 LYS A N 1
ATOM 815 C CA . LYS A 1 102 ? 11.477 -0.265 7.166 1.00 87.50 102 LYS A CA 1
ATOM 816 C C . LYS A 1 102 ? 12.005 0.869 6.280 1.00 87.50 102 LYS A C 1
ATOM 818 O O . LYS A 1 102 ? 11.410 1.169 5.244 1.00 87.50 102 LYS A O 1
ATOM 823 N N . PRO A 1 103 ? 13.114 1.518 6.677 1.00 84.06 103 PRO A N 1
ATOM 824 C CA . PRO A 1 103 ? 13.768 2.522 5.849 1.00 84.06 103 PRO A CA 1
ATOM 825 C C . PRO A 1 103 ? 14.459 1.879 4.650 1.00 84.06 103 PRO A C 1
ATOM 827 O O . PRO A 1 103 ? 15.090 0.834 4.784 1.00 84.06 103 PRO A O 1
ATOM 830 N N . LEU A 1 104 ? 14.390 2.548 3.500 1.00 74.44 104 LEU A N 1
ATOM 831 C CA . LEU A 1 104 ? 15.183 2.187 2.327 1.00 74.44 104 LEU A CA 1
ATOM 832 C C . LEU A 1 104 ? 16.681 2.347 2.630 1.00 74.44 104 LEU A C 1
ATOM 834 O O . LEU A 1 104 ? 17.112 3.450 2.992 1.00 74.44 104 LEU A O 1
ATOM 838 N N . HIS A 1 105 ? 17.457 1.272 2.475 1.00 66.06 105 HIS A N 1
ATOM 839 C CA . HIS A 1 105 ? 18.914 1.297 2.595 1.00 66.06 105 HIS A CA 1
ATOM 840 C C . HIS A 1 105 ? 19.570 1.593 1.237 1.00 66.06 105 HIS A C 1
ATOM 842 O O . HIS A 1 105 ? 19.025 1.246 0.194 1.00 66.06 105 HIS A O 1
ATOM 848 N N . GLY A 1 106 ? 20.739 2.242 1.237 1.00 55.69 106 GLY A N 1
ATOM 849 C CA . GLY A 1 106 ? 21.433 2.638 0.001 1.00 55.69 106 GLY A CA 1
ATOM 850 C C . GLY A 1 106 ? 21.873 1.463 -0.886 1.00 55.69 106 GLY A C 1
ATOM 851 O O . GLY A 1 106 ? 21.899 1.611 -2.103 1.00 55.69 106 GLY A O 1
ATOM 852 N N . ASP A 1 107 ? 22.146 0.298 -0.288 1.00 52.28 107 ASP A N 1
ATOM 853 C CA . ASP A 1 107 ? 22.506 -0.942 -0.997 1.00 52.28 107 ASP A CA 1
ATOM 854 C C . ASP A 1 107 ? 21.291 -1.750 -1.492 1.00 52.28 107 ASP A C 1
ATOM 856 O O . ASP A 1 107 ? 21.453 -2.676 -2.285 1.00 52.28 107 ASP A O 1
ATOM 860 N N . ASP A 1 108 ? 20.063 -1.379 -1.105 1.00 52.47 108 ASP A N 1
ATOM 861 C CA . ASP A 1 108 ? 18.821 -1.993 -1.609 1.00 52.47 108 ASP A CA 1
ATOM 862 C C . ASP A 1 108 ? 18.419 -1.4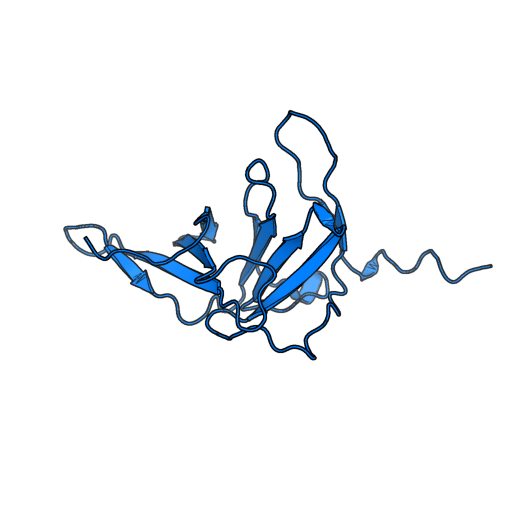31 -2.992 1.00 52.47 108 ASP A C 1
ATOM 864 O O . ASP A 1 108 ? 17.236 -1.341 -3.339 1.00 52.47 108 ASP A O 1
ATOM 868 N N . ALA A 1 109 ? 19.420 -1.043 -3.790 1.00 46.72 109 ALA A N 1
ATOM 869 C CA . ALA A 1 109 ? 19.286 -0.640 -5.184 1.00 46.72 109 ALA A CA 1
ATOM 870 C C . ALA A 1 109 ? 18.473 -1.689 -5.982 1.00 46.72 109 ALA A C 1
ATOM 872 O O . ALA A 1 109 ? 18.507 -2.883 -5.664 1.00 46.72 109 ALA A O 1
ATOM 873 N N . PRO A 1 110 ? 17.706 -1.265 -7.003 1.00 48.84 110 PRO A N 1
ATOM 874 C CA . PRO A 1 110 ? 16.550 -1.995 -7.511 1.00 48.84 110 PRO A CA 1
ATOM 875 C C . PRO A 1 110 ? 16.960 -3.320 -8.163 1.00 48.84 110 PRO A C 1
ATOM 877 O O . PRO A 1 110 ? 17.267 -3.385 -9.346 1.00 48.84 110 PRO A O 1
ATOM 880 N N . LYS A 1 111 ? 16.911 -4.410 -7.398 1.00 47.50 111 LYS A N 1
ATOM 881 C CA . LYS A 1 111 ? 16.769 -5.773 -7.923 1.00 47.50 111 LYS A CA 1
ATOM 882 C C . LYS A 1 111 ? 15.314 -6.182 -7.766 1.00 47.50 111 LYS A C 1
ATOM 884 O O . LYS A 1 111 ? 14.967 -7.011 -6.928 1.00 47.50 111 LYS A O 1
ATOM 889 N N . SER A 1 112 ? 14.440 -5.496 -8.492 1.00 51.03 112 SER A N 1
ATOM 890 C CA . SER A 1 112 ? 13.088 -5.994 -8.703 1.00 51.03 112 SER A CA 1
ATOM 891 C C . SER A 1 112 ? 13.090 -6.744 -10.024 1.00 51.03 112 SER A C 1
ATOM 893 O O . SER A 1 112 ? 13.243 -6.127 -11.070 1.00 51.03 112 SER A O 1
ATOM 895 N N . ASP A 1 113 ? 12.884 -8.059 -9.969 1.00 50.47 113 ASP A N 1
ATOM 896 C CA . ASP A 1 113 ? 12.654 -8.896 -11.154 1.00 50.47 113 ASP A CA 1
ATOM 897 C C . ASP A 1 113 ? 11.290 -8.570 -11.812 1.00 50.47 113 ASP A C 1
ATOM 899 O O . ASP A 1 113 ? 10.962 -9.019 -12.904 1.00 50.47 113 ASP A O 1
ATOM 903 N N . VAL A 1 114 ? 10.463 -7.760 -11.148 1.00 48.78 114 VAL A N 1
ATOM 904 C CA . VAL A 1 114 ? 9.171 -7.306 -11.658 1.00 48.78 114 VAL A CA 1
ATOM 905 C C . VAL A 1 114 ? 9.352 -5.986 -12.396 1.00 48.78 114 VAL A C 1
ATOM 907 O O . VAL A 1 114 ? 9.769 -4.994 -11.794 1.00 48.78 114 VAL A O 1
ATOM 910 N N . PHE A 1 115 ? 8.995 -5.974 -13.679 1.00 51.66 115 PHE A N 1
ATOM 911 C CA . PHE A 1 115 ? 9.020 -4.782 -14.519 1.00 51.66 115 PHE A CA 1
ATOM 912 C C . PHE A 1 115 ? 7.641 -4.130 -14.535 1.00 51.66 115 PHE A C 1
ATOM 914 O O . PHE A 1 115 ? 6.619 -4.810 -14.681 1.00 51.66 115 PHE A O 1
ATOM 921 N N . SER A 1 116 ? 7.611 -2.805 -14.404 1.00 50.59 116 SER A N 1
ATOM 922 C CA . SER A 1 116 ? 6.387 -2.022 -14.530 1.00 50.59 116 SER A CA 1
ATOM 923 C C . SER A 1 116 ? 6.519 -0.975 -15.625 1.00 50.59 116 SER A C 1
ATOM 925 O O . SER A 1 116 ? 7.482 -0.214 -15.630 1.00 50.59 116 SER A O 1
ATOM 927 N N . PHE A 1 117 ? 5.535 -0.919 -16.521 1.00 47.38 117 PHE A N 1
ATOM 928 C CA . PHE A 1 117 ? 5.466 0.076 -17.592 1.00 47.38 117 PHE A CA 1
ATOM 929 C C . PHE A 1 117 ? 4.295 1.026 -17.343 1.00 47.38 117 PHE A C 1
ATOM 931 O O . PHE A 1 117 ? 3.176 0.576 -17.079 1.00 47.38 117 PHE A O 1
ATOM 938 N N . SER A 1 118 ? 4.543 2.331 -17.477 1.00 49.91 118 SER A N 1
ATOM 939 C CA . SER A 1 118 ? 3.497 3.356 -17.561 1.00 49.91 118 SER A CA 1
ATOM 940 C C . SER A 1 118 ? 3.632 4.144 -18.872 1.00 49.91 118 SER A C 1
ATOM 942 O O . SER A 1 118 ? 4.734 4.342 -19.383 1.00 49.91 118 SER A O 1
ATOM 944 N N . CYS A 1 119 ? 2.504 4.548 -19.463 1.00 43.69 119 CYS A N 1
ATOM 945 C CA . CYS A 1 119 ? 2.452 5.226 -20.761 1.00 43.69 119 CYS A CA 1
ATOM 946 C C . CYS A 1 119 ? 2.091 6.705 -20.583 1.00 43.69 119 CYS A C 1
ATOM 948 O O . CYS A 1 119 ? 1.000 7.006 -20.107 1.00 43.69 119 CYS A O 1
ATOM 950 N N . TYR A 1 120 ? 2.977 7.615 -21.003 1.00 48.62 120 TYR A N 1
ATOM 951 C CA . TYR A 1 120 ? 2.832 9.069 -20.870 1.00 48.62 120 TYR A CA 1
ATOM 952 C C . TYR A 1 120 ? 1.672 9.647 -21.697 1.00 48.62 120 TYR A C 1
ATOM 954 O O . TYR A 1 120 ? 1.855 10.138 -22.805 1.00 48.62 120 TYR A O 1
ATOM 962 N N . SER A 1 121 ? 0.466 9.628 -21.133 1.00 51.75 121 SER A N 1
ATOM 963 C CA . SER A 1 121 ? -0.719 10.319 -21.658 1.00 51.75 121 SER A CA 1
ATOM 964 C C . SER A 1 121 ? -1.388 11.153 -20.562 1.00 51.75 121 SER A C 1
ATOM 966 O O . SER A 1 121 ? -1.174 10.904 -19.376 1.00 51.75 121 SER A O 1
ATOM 968 N N . SER A 1 122 ? -2.176 12.167 -20.938 1.00 53.59 122 SER A N 1
ATOM 969 C CA . SER A 1 122 ? -2.995 13.003 -20.040 1.00 53.59 122 SER A CA 1
ATOM 970 C C . SER A 1 122 ? -4.172 12.250 -19.398 1.00 53.59 122 SER A C 1
ATOM 972 O O . SER A 1 122 ? -4.831 12.792 -18.513 1.00 53.59 122 SER A O 1
ATOM 974 N N . MET A 1 123 ? -4.421 11.004 -19.808 1.00 55.75 123 MET A N 1
ATOM 975 C CA . MET A 1 123 ? -5.456 10.121 -19.265 1.00 55.75 123 MET A CA 1
ATOM 976 C C . MET A 1 123 ? -4.912 9.226 -18.135 1.00 55.75 123 MET A C 1
ATOM 978 O O . MET A 1 123 ? -3.700 9.111 -17.950 1.00 55.75 123 MET A O 1
ATOM 982 N N . VAL A 1 124 ? -5.814 8.597 -17.369 1.00 56.25 124 VAL A N 1
ATOM 983 C CA . VAL A 1 124 ? -5.490 7.588 -16.338 1.00 56.25 124 VAL A CA 1
ATOM 984 C C . VAL A 1 124 ? -4.527 6.551 -16.923 1.00 56.25 124 VAL A C 1
ATOM 986 O O . VAL A 1 124 ? -4.856 5.903 -17.916 1.00 56.25 124 VAL A O 1
ATOM 989 N N . GLN A 1 125 ? -3.337 6.410 -16.332 1.00 60.72 125 GLN A N 1
ATOM 990 C CA . GLN A 1 125 ? -2.318 5.495 -16.845 1.00 60.72 125 GLN A CA 1
ATOM 991 C C . GLN A 1 125 ? -2.512 4.098 -16.245 1.00 60.72 125 GLN A C 1
ATOM 993 O O . GLN A 1 125 ? -2.449 3.958 -15.019 1.00 60.72 125 GLN A O 1
ATOM 998 N N . PRO A 1 126 ? -2.727 3.057 -17.069 1.00 57.41 126 PRO A N 1
ATOM 999 C CA . PRO A 1 126 ? -2.660 1.690 -16.581 1.00 57.41 126 PRO A CA 1
ATOM 1000 C C . PRO A 1 126 ? -1.214 1.370 -16.178 1.00 57.41 126 PRO A C 1
ATOM 1002 O O . PRO A 1 126 ? -0.281 1.645 -16.934 1.00 57.41 126 PRO A O 1
ATOM 1005 N N . ILE A 1 127 ? -1.033 0.781 -14.994 1.00 62.12 127 ILE A N 1
ATOM 1006 C CA . ILE A 1 127 ? 0.237 0.161 -14.602 1.00 62.12 127 ILE A CA 1
ATOM 1007 C C . ILE A 1 127 ? 0.199 -1.284 -15.092 1.00 62.12 127 ILE A C 1
ATOM 1009 O O . ILE A 1 127 ? -0.634 -2.070 -14.638 1.00 62.12 127 ILE A O 1
ATOM 1013 N N . TRP A 1 128 ? 1.108 -1.639 -15.995 1.00 64.88 128 TRP A N 1
ATOM 1014 C CA . TRP A 1 128 ? 1.299 -3.028 -16.406 1.00 64.88 128 TRP A CA 1
ATOM 1015 C C . TRP A 1 128 ? 2.384 -3.661 -15.554 1.00 64.88 128 TRP A C 1
ATOM 1017 O O . TRP A 1 128 ? 3.491 -3.135 -15.496 1.00 64.88 128 TRP A O 1
ATOM 1027 N N . ILE A 1 129 ? 2.069 -4.783 -14.912 1.00 65.50 129 ILE A N 1
ATOM 1028 C CA . ILE A 1 129 ? 3.038 -5.596 -14.178 1.00 65.50 129 ILE A CA 1
ATOM 1029 C C . ILE A 1 129 ? 3.396 -6.784 -15.059 1.00 65.50 129 ILE A C 1
ATOM 1031 O O . ILE A 1 129 ? 2.543 -7.628 -15.337 1.00 65.50 129 ILE A O 1
ATOM 1035 N N . VAL A 1 130 ? 4.653 -6.847 -15.490 1.00 65.00 130 VAL A N 1
ATOM 1036 C CA . VAL A 1 130 ? 5.176 -7.967 -16.272 1.00 65.00 130 VAL A CA 1
ATOM 1037 C C . VAL A 1 130 ? 6.033 -8.823 -15.342 1.00 65.00 130 VAL A C 1
ATOM 1039 O O . VAL A 1 130 ? 7.057 -8.337 -14.850 1.00 65.00 130 VAL A O 1
ATOM 1042 N N . PRO A 1 131 ? 5.634 -10.072 -15.048 1.00 62.81 131 PRO A N 1
ATOM 1043 C CA . PRO A 1 131 ? 6.463 -10.936 -14.222 1.00 62.81 131 PRO A CA 1
ATOM 1044 C C . PRO A 1 131 ? 7.757 -11.320 -14.946 1.00 62.81 131 PRO A C 1
ATOM 1046 O O . PRO A 1 131 ? 7.756 -11.545 -16.159 1.00 62.81 131 PRO A O 1
ATOM 1049 N N . SER A 1 132 ? 8.847 -11.451 -14.188 1.00 62.19 132 SER A N 1
ATOM 1050 C CA . SER A 1 132 ? 10.186 -11.794 -14.704 1.00 62.19 132 SER A CA 1
ATOM 1051 C C . SER A 1 132 ? 10.238 -13.077 -15.508 1.00 62.19 132 SER A C 1
ATOM 1053 O O . SER A 1 132 ? 11.095 -13.235 -16.368 1.00 62.19 132 SER A O 1
ATOM 1055 N N . MET A 1 133 ? 9.316 -14.007 -15.276 1.00 57.62 133 MET A N 1
ATOM 1056 C CA . MET A 1 133 ? 9.235 -15.228 -16.076 1.00 57.62 133 MET A CA 1
ATOM 1057 C C . MET A 1 133 ? 9.061 -14.956 -17.583 1.00 57.62 133 MET A C 1
ATOM 1059 O O . MET A 1 133 ? 9.371 -15.828 -18.387 1.00 57.62 133 MET A O 1
ATOM 1063 N N . PHE A 1 134 ? 8.609 -13.756 -17.972 1.00 60.31 134 PHE A N 1
ATOM 1064 C CA . PHE A 1 134 ? 8.501 -13.327 -19.368 1.00 60.31 134 PHE A CA 1
ATOM 1065 C C . PHE A 1 134 ? 9.676 -12.462 -19.862 1.00 60.31 134 PHE A C 1
ATOM 1067 O O . PHE A 1 134 ? 9.693 -12.109 -21.037 1.00 60.31 134 PHE A O 1
ATOM 1074 N N . SER A 1 135 ? 10.668 -12.125 -19.025 1.00 54.25 135 SER A N 1
ATOM 1075 C CA . SER A 1 135 ? 11.825 -11.303 -19.433 1.00 54.25 135 SER A CA 1
ATOM 1076 C C . SER A 1 135 ? 12.962 -12.103 -20.090 1.00 54.25 135 SER A C 1
ATOM 1078 O O . SER A 1 135 ? 14.017 -11.549 -20.379 1.00 54.25 135 SER A O 1
ATOM 1080 N N . LEU A 1 136 ? 12.757 -13.395 -20.360 1.00 47.78 136 LEU A N 1
ATOM 1081 C CA . LEU A 1 136 ? 13.753 -14.332 -20.900 1.00 47.78 136 LEU A CA 1
ATOM 1082 C C . LEU A 1 136 ? 13.962 -14.261 -22.431 1.00 47.78 136 LEU A C 1
ATOM 1084 O O . LEU A 1 136 ? 14.529 -15.183 -23.007 1.00 47.78 136 LEU A O 1
ATOM 1088 N N . CYS A 1 137 ? 13.541 -13.187 -23.105 1.00 45.19 137 CYS A N 1
ATOM 1089 C CA . CYS A 1 137 ? 13.589 -13.098 -24.574 1.00 45.19 137 CYS A CA 1
ATOM 1090 C C . CYS A 1 137 ? 14.690 -12.196 -25.168 1.00 45.19 137 CYS A C 1
ATOM 1092 O O . CYS A 1 137 ? 14.633 -11.940 -26.367 1.00 45.19 137 CYS A O 1
ATOM 1094 N N . CYS A 1 138 ? 15.683 -11.724 -24.402 1.00 43.19 138 CYS A N 1
ATOM 1095 C CA . CYS A 1 138 ? 16.736 -10.853 -24.964 1.00 43.19 138 CYS A CA 1
ATOM 1096 C C . CYS A 1 138 ? 18.164 -11.427 -24.975 1.00 43.19 138 CYS A C 1
ATOM 1098 O O . CYS A 1 138 ? 19.010 -10.841 -25.640 1.00 43.19 138 CYS A O 1
ATOM 1100 N N . ASP A 1 139 ? 18.436 -12.578 -24.353 1.00 40.81 139 ASP A N 1
ATOM 1101 C CA . ASP A 1 139 ? 19.766 -13.213 -24.420 1.00 40.81 139 ASP A CA 1
ATOM 1102 C C . ASP A 1 139 ? 19.781 -14.320 -25.481 1.00 40.81 139 ASP A C 1
ATOM 1104 O O . ASP A 1 139 ? 19.808 -15.516 -25.187 1.00 40.81 139 ASP A O 1
ATOM 1108 N N . GLY A 1 140 ? 19.701 -13.901 -26.743 1.00 46.53 140 GLY A N 1
ATOM 1109 C CA . GLY A 1 140 ? 19.661 -14.806 -27.885 1.00 46.53 140 GLY A CA 1
ATOM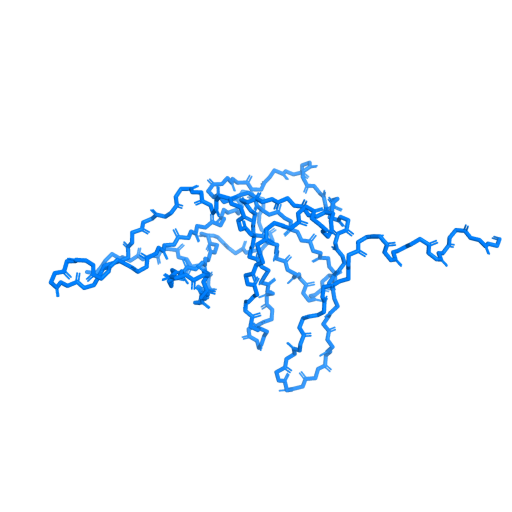 1110 C C . GLY A 1 140 ? 19.967 -14.131 -29.216 1.00 46.53 140 GLY A C 1
ATOM 1111 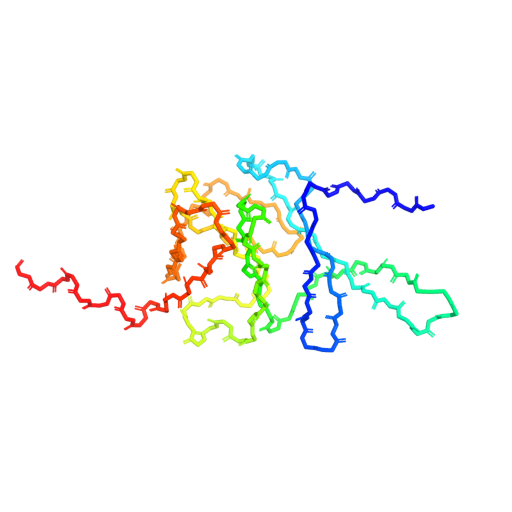O O . GLY A 1 140 ? 19.149 -14.231 -30.129 1.00 46.53 140 GLY A O 1
ATOM 1112 N N . GLN A 1 141 ? 21.126 -13.471 -29.334 1.00 35.66 141 GLN A N 1
ATOM 1113 C CA . GLN A 1 141 ? 21.867 -13.377 -30.599 1.00 35.66 141 GLN A CA 1
ATOM 1114 C C . GLN A 1 141 ? 23.349 -13.076 -30.383 1.00 35.66 141 GLN A C 1
ATOM 1116 O O . GLN A 1 141 ? 23.653 -12.163 -29.585 1.00 35.66 141 GLN A O 1
#

Sequence (141 aa):
MTKWHLCNPRLVVCGDMLLMVGCRKDFHVIGSVFEAYRLDTSTELAKWVKVERLEKWAIFISNDSRAQPLPWMNPERLGGRSNRVYCYDSGSGHLVAFELGKPLHGDDAPKSDVFSFSCYSSMVQPIWIVPSMFSLCCDGQ

pLDDT: mean 75.67, std 16.85, range [35.66, 95.06]

Secondary structure (DSSP, 8-state):
------EEEEEEEETTEEEEEEESS-TTSTT-BEEEEEEE-SSSS-EEEEES--TTEEEEEESSTTSPPEEEE-GGGGT--SSEEEEE-TTT--EEEEETTSBPPTT-----S-EEE----SSPPPPEEE-GGG-TTSS--